Protein AF-A0A317I1C6-F1 (afdb_monomer_lite)

Secondary structure (DSSP, 8-state):
--HHHHHHHHHHHHHHHHHGGG-----EEEEEES-HHHHHHHHHHHHHHHHHHTTSTTS--EEEEEEE-HHHHHHHHHHTT-TT-SSEEEEGGGTEEEEEGGGGGSHHHHHHHHHHHHHHHHTT---HHHHHHHHHHHHHHHHHH---------GGGGSTT-----------

Structure (mmCIF, N/CA/C/O backbone):
data_AF-A0A317I1C6-F1
#
_entry.id   AF-A0A317I1C6-F1
#
loop_
_atom_site.group_PDB
_atom_site.id
_atom_site.type_symbol
_atom_site.label_atom_id
_atom_site.label_alt_id
_atom_site.label_comp_id
_atom_site.label_asym_id
_atom_site.label_entity_id
_atom_site.label_seq_id
_atom_site.pdbx_PDB_ins_code
_atom_site.Cartn_x
_atom_site.Cartn_y
_atom_site.Cartn_z
_atom_site.occupancy
_atom_site.B_iso_or_equiv
_atom_site.auth_seq_id
_atom_site.auth_comp_id
_atom_site.auth_asym_id
_atom_site.auth_atom_id
_atom_site.pdbx_PDB_model_num
ATOM 1 N N . MET A 1 1 ? 4.321 44.522 -33.932 1.00 50.94 1 MET A N 1
ATOM 2 C CA . MET A 1 1 ? 3.271 43.806 -33.161 1.00 50.94 1 MET A CA 1
ATOM 3 C C . MET A 1 1 ? 3.433 42.275 -33.108 1.00 50.94 1 MET A C 1
ATOM 5 O O . MET A 1 1 ? 2.517 41.607 -32.654 1.00 50.94 1 MET A O 1
ATOM 9 N N . HIS A 1 2 ? 4.577 41.684 -33.490 1.00 54.22 2 HIS A N 1
ATOM 10 C CA . HIS A 1 2 ? 4.741 40.216 -33.469 1.00 54.22 2 HIS A CA 1
ATOM 11 C C . HIS A 1 2 ? 5.388 39.656 -32.190 1.00 54.22 2 HIS A C 1
ATOM 13 O O . HIS A 1 2 ? 5.102 38.525 -31.824 1.00 54.22 2 HIS A O 1
ATOM 19 N N . ILE A 1 3 ? 6.208 40.436 -31.478 1.00 54.81 3 ILE A N 1
ATOM 20 C CA . ILE A 1 3 ? 7.054 39.947 -30.369 1.00 54.81 3 ILE A CA 1
ATOM 21 C C . ILE A 1 3 ? 6.243 39.631 -29.096 1.00 54.81 3 ILE A C 1
ATOM 23 O O . ILE A 1 3 ? 6.497 38.631 -28.431 1.00 54.81 3 ILE A O 1
ATOM 27 N N . LEU A 1 4 ? 5.201 40.419 -28.805 1.00 54.56 4 LEU A N 1
ATOM 28 C CA . LEU A 1 4 ? 4.360 40.253 -27.609 1.00 54.56 4 LEU A CA 1
ATOM 29 C C . LEU A 1 4 ? 3.575 38.925 -27.609 1.00 54.56 4 LEU A C 1
ATOM 31 O O . LEU A 1 4 ? 3.301 38.343 -26.563 1.00 54.56 4 LEU A O 1
ATOM 35 N N . ARG A 1 5 ? 3.258 38.417 -28.806 1.00 55.78 5 ARG A N 1
ATOM 36 C CA . ARG A 1 5 ? 2.464 37.200 -29.015 1.00 55.78 5 ARG A CA 1
ATOM 37 C C . ARG A 1 5 ? 3.266 35.927 -28.714 1.00 55.78 5 ARG A C 1
ATOM 39 O O . ARG A 1 5 ? 2.704 34.952 -28.231 1.00 55.78 5 ARG A O 1
ATOM 46 N N . TRP A 1 6 ? 4.582 35.957 -28.935 1.00 54.16 6 TRP A N 1
ATOM 47 C CA . TRP A 1 6 ? 5.482 34.835 -28.638 1.00 54.16 6 TRP A CA 1
ATOM 48 C C . TRP A 1 6 ? 5.779 34.701 -27.143 1.00 54.16 6 TRP A C 1
ATOM 50 O O . TRP A 1 6 ? 5.826 33.586 -26.632 1.00 54.16 6 TRP A O 1
ATOM 60 N N . GLN A 1 7 ? 5.899 35.818 -26.420 1.00 59.59 7 GLN A N 1
ATOM 61 C CA . GLN A 1 7 ? 6.068 35.795 -24.962 1.00 59.59 7 GLN A CA 1
ATOM 62 C C . GLN A 1 7 ? 4.828 35.241 -24.247 1.00 59.59 7 GLN A C 1
ATOM 64 O O . GLN A 1 7 ? 4.964 34.448 -23.319 1.00 59.59 7 GLN A O 1
ATOM 69 N N . GLN A 1 8 ? 3.625 35.586 -24.717 1.00 57.44 8 GLN A N 1
ATOM 70 C CA . GLN A 1 8 ? 2.374 35.031 -24.186 1.00 57.44 8 GLN A CA 1
ATOM 71 C C . GLN A 1 8 ? 2.236 33.526 -24.459 1.00 57.44 8 GLN A C 1
ATOM 73 O O . GLN A 1 8 ? 1.776 32.790 -23.589 1.00 57.44 8 GLN A O 1
ATOM 78 N N . LEU A 1 9 ? 2.685 33.050 -25.626 1.00 56.84 9 LEU A N 1
ATOM 79 C CA . LEU A 1 9 ? 2.700 31.620 -25.953 1.00 56.84 9 LEU A CA 1
ATOM 80 C C . LEU A 1 9 ? 3.731 30.838 -25.125 1.00 56.84 9 LEU A C 1
ATOM 82 O O . LEU A 1 9 ? 3.435 29.729 -24.690 1.00 56.84 9 LEU A O 1
ATOM 86 N N . LEU A 1 10 ? 4.904 31.416 -24.851 1.00 58.91 10 LEU A N 1
ATOM 87 C CA . LEU A 1 10 ? 5.921 30.801 -23.990 1.00 58.91 10 LEU A CA 1
ATOM 88 C C . LEU A 1 10 ? 5.460 30.712 -22.529 1.00 58.91 10 LEU A C 1
ATOM 90 O O . LEU A 1 10 ? 5.621 29.666 -21.909 1.00 58.91 10 LEU A O 1
ATOM 94 N N . LEU A 1 11 ? 4.830 31.763 -21.997 1.00 58.75 11 LEU A N 1
ATOM 95 C CA . LEU A 1 11 ? 4.231 31.750 -20.657 1.00 58.75 11 LEU A CA 1
ATOM 96 C C . LEU A 1 11 ? 3.076 30.747 -20.550 1.00 58.75 11 LEU A C 1
ATOM 98 O O . LEU A 1 11 ? 2.991 30.027 -19.561 1.00 58.75 11 LEU A O 1
ATOM 102 N N . ALA A 1 12 ? 2.229 30.640 -21.578 1.00 58.25 12 ALA A N 1
ATOM 103 C CA . ALA A 1 12 ? 1.180 29.626 -21.624 1.00 58.25 12 ALA A CA 1
ATOM 104 C C . ALA A 1 12 ? 1.758 28.203 -21.695 1.00 58.25 12 ALA A C 1
ATOM 106 O O . ALA A 1 12 ? 1.277 27.321 -20.995 1.00 58.25 12 ALA A O 1
ATOM 107 N N . ALA A 1 13 ? 2.820 27.976 -22.475 1.00 57.84 13 ALA A N 1
ATOM 108 C CA . ALA A 1 13 ? 3.489 26.679 -22.559 1.00 57.84 13 ALA A CA 1
ATOM 109 C C . ALA A 1 13 ? 4.188 26.290 -21.244 1.00 57.84 13 ALA A C 1
ATOM 111 O O . ALA A 1 13 ? 4.111 25.132 -20.842 1.00 57.84 13 ALA A O 1
ATOM 112 N N . LEU A 1 14 ? 4.808 27.244 -20.539 1.00 57.16 14 LEU A N 1
ATOM 113 C CA . LEU A 1 14 ? 5.388 27.027 -19.208 1.00 57.16 14 LEU A CA 1
ATOM 114 C C . LEU A 1 14 ? 4.310 26.790 -18.139 1.00 57.16 14 LEU A C 1
ATOM 116 O O . LEU A 1 14 ? 4.451 25.857 -17.354 1.00 57.16 14 LEU A O 1
ATOM 120 N N . CYS A 1 15 ? 3.202 27.540 -18.142 1.00 52.38 15 CYS A N 1
ATOM 121 C CA . CYS A 1 15 ? 2.073 27.278 -17.241 1.00 52.38 15 CYS A CA 1
ATOM 122 C C . CYS A 1 15 ? 1.411 25.925 -17.528 1.00 52.38 15 CYS A C 1
ATOM 124 O O . CYS A 1 15 ? 1.098 25.191 -16.593 1.00 52.38 15 CYS A O 1
ATOM 126 N N . CYS A 1 16 ? 1.249 25.549 -18.799 1.00 47.97 16 CYS A N 1
ATOM 127 C CA . CYS A 1 16 ? 0.752 24.230 -19.168 1.00 47.97 16 CYS A CA 1
ATOM 128 C C . CYS A 1 16 ? 1.735 23.134 -18.758 1.00 47.97 16 CYS A C 1
ATOM 130 O O . CYS A 1 16 ? 1.288 22.139 -18.210 1.00 47.97 16 CYS A O 1
ATOM 132 N N . ALA A 1 17 ? 3.048 23.303 -18.935 1.00 50.19 17 ALA A N 1
ATOM 133 C CA . ALA A 1 17 ? 4.046 22.314 -18.515 1.00 50.19 17 ALA A CA 1
ATOM 134 C C . ALA A 1 17 ? 4.086 22.117 -16.987 1.00 50.19 17 ALA A C 1
ATOM 136 O O . ALA A 1 17 ? 4.288 20.998 -16.527 1.00 50.19 17 ALA A O 1
ATOM 137 N N . TRP A 1 18 ? 3.826 23.168 -16.202 1.00 47.25 18 TRP A N 1
ATOM 138 C CA . TRP A 1 18 ? 3.751 23.087 -14.737 1.00 47.25 18 TRP A CA 1
ATOM 139 C C . TRP A 1 18 ? 2.410 22.527 -14.239 1.00 47.25 18 TRP A C 1
ATOM 141 O O . TRP A 1 18 ? 2.370 21.860 -13.208 1.00 47.25 18 TRP A O 1
ATOM 151 N N . LEU A 1 19 ? 1.325 22.719 -14.997 1.00 44.81 19 LEU A N 1
ATOM 152 C CA . LEU A 1 19 ? 0.032 22.058 -14.768 1.00 44.81 19 LEU A CA 1
ATOM 153 C C . LEU A 1 19 ? -0.009 20.614 -15.315 1.00 44.81 19 LEU A C 1
ATOM 155 O O . LEU A 1 19 ? -0.841 19.819 -14.888 1.00 44.81 19 LEU A O 1
ATOM 159 N N . SER A 1 20 ? 0.903 20.246 -16.222 1.00 40.81 20 SER A N 1
ATOM 160 C CA . SER A 1 20 ? 0.970 18.917 -16.854 1.00 40.81 20 SER A CA 1
ATOM 161 C C . SER A 1 20 ? 1.638 17.857 -15.987 1.00 40.81 20 SER A C 1
ATOM 163 O O . SER A 1 20 ? 1.502 16.673 -16.281 1.00 40.81 20 SER A O 1
ATOM 165 N N . SER A 1 21 ? 2.299 18.230 -14.889 1.00 42.50 21 SER A N 1
ATOM 166 C CA . SER A 1 21 ? 2.801 17.254 -13.910 1.00 42.50 21 SER A CA 1
ATOM 167 C C . SER A 1 21 ? 1.669 16.460 -13.238 1.00 42.50 21 SER A C 1
ATOM 169 O O . SER A 1 21 ? 1.929 15.450 -12.595 1.00 42.50 21 SER A O 1
ATOM 171 N N . GLY A 1 22 ? 0.416 16.907 -13.398 1.00 41.56 22 GLY A N 1
ATOM 172 C CA . GLY A 1 22 ? -0.797 16.216 -12.964 1.00 41.56 22 GLY A CA 1
ATOM 173 C C . GLY A 1 22 ? -1.565 15.511 -14.085 1.00 41.56 22 GL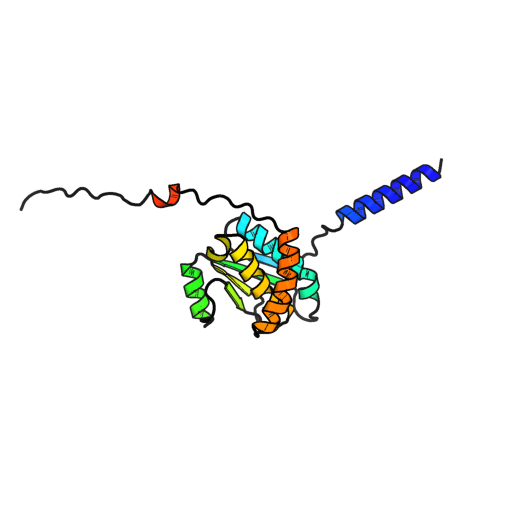Y A C 1
ATOM 174 O O . GLY A 1 22 ? -2.722 15.150 -13.868 1.00 41.56 22 GLY A O 1
ATOM 175 N N . LEU A 1 23 ? -0.979 15.309 -15.276 1.00 41.81 23 LEU A N 1
ATOM 176 C CA . LEU A 1 23 ? -1.513 14.347 -16.245 1.00 41.81 23 LEU A CA 1
ATOM 177 C C . LEU A 1 23 ? -1.344 12.953 -15.641 1.00 41.81 23 LEU A C 1
ATOM 179 O O . LEU A 1 23 ? -0.342 12.275 -15.857 1.00 41.81 23 LEU A O 1
ATOM 183 N N . LEU A 1 24 ? -2.335 12.578 -14.831 1.00 45.72 24 LEU A N 1
ATOM 184 C CA . LEU A 1 24 ? -2.591 11.246 -14.310 1.00 45.72 24 LEU A CA 1
ATOM 185 C C . LEU A 1 24 ? -2.378 10.251 -15.448 1.00 45.72 24 LEU A C 1
ATOM 187 O O . LEU A 1 24 ? -3.269 10.029 -16.270 1.00 45.72 24 LEU A O 1
ATOM 191 N N . ARG A 1 25 ? -1.184 9.657 -15.516 1.00 43.31 25 ARG A N 1
ATOM 192 C CA . ARG A 1 25 ? -0.984 8.445 -16.299 1.00 43.31 25 ARG A CA 1
ATOM 193 C C . ARG A 1 25 ? -2.025 7.481 -15.750 1.00 43.31 25 ARG A C 1
ATOM 195 O O . ARG A 1 25 ? -2.019 7.212 -14.548 1.00 43.31 25 ARG A O 1
ATOM 202 N N . ALA A 1 26 ? -2.981 7.090 -16.589 1.00 42.69 26 ALA A N 1
ATOM 203 C CA . ALA A 1 26 ? -4.075 6.215 -16.207 1.00 42.69 26 ALA A CA 1
ATOM 204 C C . ALA A 1 26 ? -3.495 4.834 -15.888 1.00 42.69 26 ALA A C 1
ATOM 206 O O . ALA A 1 26 ? -3.484 3.933 -16.720 1.00 42.69 26 ALA A O 1
ATOM 207 N N . GLN A 1 27 ? -2.936 4.691 -14.691 1.00 59.22 27 GLN A N 1
ATOM 208 C CA . GLN A 1 27 ? -2.741 3.391 -14.095 1.00 59.22 27 GLN A CA 1
ATOM 209 C C . GLN A 1 27 ? -4.128 2.817 -13.865 1.00 59.22 27 GLN A C 1
ATOM 211 O O . GLN A 1 27 ? -5.023 3.511 -13.373 1.00 59.22 27 GLN A O 1
ATOM 216 N N . ASN A 1 28 ? -4.309 1.550 -14.220 1.00 77.38 28 ASN A N 1
ATOM 217 C CA . ASN A 1 28 ? -5.552 0.833 -13.973 1.00 77.38 28 ASN A CA 1
ATOM 218 C C . ASN A 1 28 ? -5.612 0.443 -12.485 1.00 77.38 28 ASN A C 1
ATOM 220 O O . ASN A 1 28 ? -5.637 -0.736 -12.129 1.00 77.38 28 ASN A O 1
ATOM 224 N N . LEU A 1 29 ? -5.573 1.450 -11.608 1.00 83.69 29 LEU A N 1
ATOM 225 C CA . LEU A 1 29 ? -5.676 1.299 -10.171 1.00 83.69 29 LEU A CA 1
ATOM 226 C C . LEU A 1 29 ? -7.147 1.195 -9.783 1.00 83.69 29 LEU A C 1
ATOM 228 O O . LEU A 1 29 ? -7.940 2.111 -9.994 1.00 83.69 29 LEU A O 1
ATOM 232 N N . THR A 1 30 ? -7.495 0.094 -9.132 1.00 90.19 30 THR A N 1
ATOM 233 C CA . THR A 1 30 ? -8.795 -0.073 -8.484 1.00 90.19 30 THR A CA 1
ATOM 234 C C . THR A 1 30 ? -8.596 -0.124 -6.978 1.00 90.19 30 THR A C 1
ATOM 236 O O . THR A 1 30 ? -7.912 -1.011 -6.475 1.00 90.19 30 THR A O 1
ATOM 239 N N . VAL A 1 31 ? -9.212 0.802 -6.238 1.00 90.69 31 VAL A N 1
ATOM 240 C CA . VAL A 1 31 ? -9.242 0.744 -4.769 1.00 90.69 31 VAL A CA 1
ATOM 241 C C . VAL A 1 31 ? -10.643 0.363 -4.302 1.00 90.69 31 VAL A C 1
ATOM 243 O O . VAL A 1 31 ? -11.597 1.115 -4.500 1.00 90.69 31 VAL A O 1
ATOM 246 N N . ILE A 1 32 ? -10.768 -0.806 -3.677 1.00 93.62 32 ILE A N 1
ATOM 247 C CA . ILE A 1 32 ? -12.039 -1.377 -3.218 1.00 93.62 32 ILE A CA 1
ATOM 248 C C . ILE A 1 32 ? -12.117 -1.282 -1.693 1.00 93.62 32 ILE A C 1
ATOM 250 O O . ILE A 1 32 ? -11.153 -1.596 -0.996 1.00 93.62 32 ILE A O 1
ATOM 254 N N . GLY A 1 33 ? -13.284 -0.900 -1.169 1.00 95.56 33 GLY A N 1
ATOM 255 C CA . GLY A 1 33 ? -13.524 -0.789 0.271 1.00 95.56 33 GLY A CA 1
ATOM 256 C C . GLY A 1 33 ? -12.944 0.486 0.889 1.00 95.56 33 GLY A C 1
ATOM 257 O O . GLY A 1 33 ? -12.680 1.467 0.188 1.00 95.56 33 GLY A O 1
ATOM 258 N N . GLY A 1 34 ? -12.799 0.480 2.215 1.00 93.50 34 GLY A N 1
ATOM 259 C CA . GLY A 1 34 ? -12.307 1.614 3.004 1.00 93.50 34 GLY A CA 1
ATOM 260 C C . GLY A 1 34 ? -13.188 2.870 2.969 1.00 93.50 34 GLY A C 1
ATOM 261 O O . GLY A 1 34 ? -14.210 2.946 2.281 1.00 93.50 34 GLY A O 1
ATOM 262 N N . THR A 1 35 ? -12.779 3.890 3.718 1.00 93.56 35 THR A N 1
ATOM 263 C CA . THR A 1 35 ? -13.368 5.236 3.651 1.00 93.56 35 THR A CA 1
ATOM 264 C C . THR A 1 35 ? -12.757 6.042 2.501 1.00 93.56 35 THR A C 1
ATOM 266 O O . THR A 1 35 ? -11.728 5.670 1.933 1.00 93.56 35 THR A O 1
ATOM 269 N N . HIS A 1 36 ? -13.377 7.166 2.132 1.00 92.25 36 HIS A N 1
ATOM 270 C CA . HIS A 1 36 ? -12.848 8.024 1.069 1.00 92.25 36 HIS A CA 1
ATOM 271 C C . HIS A 1 36 ? -11.406 8.517 1.344 1.00 92.25 36 HIS A C 1
ATOM 273 O O . HIS A 1 36 ? -10.568 8.327 0.460 1.00 92.25 36 HIS A O 1
ATOM 279 N N . PRO A 1 37 ? -11.056 9.012 2.553 1.00 91.38 37 PRO A N 1
ATOM 280 C CA . PRO A 1 37 ? -9.673 9.387 2.872 1.00 91.38 37 PRO A CA 1
ATOM 281 C C . PRO A 1 37 ? -8.672 8.229 2.761 1.00 91.38 37 PRO A C 1
ATOM 283 O O . PRO A 1 37 ? -7.559 8.416 2.273 1.00 91.38 37 PRO A O 1
ATOM 286 N N . GLN A 1 38 ? -9.063 7.015 3.165 1.00 94.19 38 GLN A N 1
ATOM 287 C CA . GLN A 1 38 ? -8.199 5.833 3.054 1.00 94.19 38 GLN A CA 1
ATOM 288 C C . GLN A 1 38 ? -7.904 5.496 1.591 1.00 94.19 38 GLN A C 1
ATOM 290 O O . GLN A 1 38 ? -6.752 5.244 1.231 1.00 94.19 38 GLN A O 1
ATOM 295 N N . ARG A 1 39 ? -8.935 5.540 0.733 1.00 94.31 39 ARG A N 1
ATOM 296 C CA . ARG A 1 39 ? -8.776 5.316 -0.709 1.00 94.31 39 ARG A CA 1
ATOM 297 C C . ARG A 1 39 ? -7.886 6.372 -1.354 1.00 94.31 39 ARG A C 1
ATOM 299 O O . ARG A 1 39 ? -7.011 6.012 -2.134 1.00 94.31 39 ARG A O 1
ATOM 306 N N . GLN A 1 40 ? -8.079 7.645 -1.008 1.00 93.06 40 GLN A N 1
ATOM 307 C CA . GLN A 1 40 ? -7.253 8.740 -1.521 1.00 93.06 40 GLN A CA 1
ATOM 308 C C . GLN A 1 40 ? -5.786 8.583 -1.128 1.00 93.06 40 GLN A C 1
ATOM 310 O O . GLN A 1 40 ? -4.914 8.730 -1.980 1.00 93.06 40 GLN A O 1
ATOM 315 N N . LEU A 1 41 ? -5.504 8.237 0.131 1.00 92.69 41 LEU A N 1
ATOM 316 C CA . LEU A 1 41 ? -4.130 8.033 0.572 1.00 92.69 41 LEU A CA 1
ATOM 317 C C . LEU A 1 41 ? -3.475 6.854 -0.154 1.00 92.69 41 LEU A C 1
ATOM 319 O O . LEU A 1 41 ? -2.367 6.996 -0.665 1.00 92.69 41 LEU A O 1
ATOM 323 N N . ALA A 1 42 ? -4.156 5.707 -0.222 1.00 93.88 42 ALA A N 1
ATOM 324 C CA . ALA A 1 42 ? -3.634 4.531 -0.912 1.00 93.88 42 ALA A CA 1
ATOM 325 C C . ALA A 1 42 ? -3.361 4.820 -2.396 1.00 93.88 42 ALA A C 1
ATOM 327 O O . ALA A 1 42 ? -2.299 4.461 -2.900 1.00 93.88 42 ALA A O 1
ATOM 328 N N . ALA A 1 43 ? -4.278 5.523 -3.067 1.00 92.06 43 ALA A N 1
ATOM 329 C CA . ALA A 1 43 ? -4.112 5.925 -4.458 1.00 92.06 43 ALA A CA 1
ATOM 330 C C . ALA A 1 43 ? -2.974 6.934 -4.654 1.00 92.06 43 ALA A C 1
ATOM 332 O O . ALA A 1 43 ? -2.209 6.806 -5.602 1.00 92.06 43 ALA A O 1
ATOM 333 N N . CYS A 1 44 ? -2.814 7.901 -3.748 1.00 92.56 44 CYS A N 1
ATOM 334 C CA . CYS A 1 44 ? -1.702 8.846 -3.812 1.00 92.56 44 CYS A CA 1
ATOM 335 C C . CYS A 1 44 ? -0.346 8.134 -3.707 1.00 92.56 44 CYS A C 1
ATOM 337 O O . CYS A 1 44 ? 0.548 8.387 -4.511 1.00 92.56 44 CYS A O 1
ATOM 339 N N . ILE A 1 45 ? -0.197 7.219 -2.742 1.00 93.25 45 ILE A N 1
ATOM 340 C CA . ILE A 1 45 ? 1.061 6.486 -2.545 1.00 93.25 45 ILE A CA 1
ATOM 341 C C . ILE A 1 45 ? 1.346 5.580 -3.748 1.00 93.25 45 ILE A C 1
ATOM 343 O O . ILE A 1 45 ? 2.485 5.504 -4.198 1.00 93.25 45 ILE A O 1
ATOM 347 N N . GLU A 1 46 ? 0.324 4.924 -4.293 1.00 91.62 46 GLU A N 1
ATOM 348 C CA . GLU A 1 46 ? 0.465 4.108 -5.498 1.00 91.62 46 GLU A CA 1
ATOM 349 C C . GLU A 1 46 ? 0.896 4.938 -6.711 1.00 91.62 46 GLU A C 1
ATOM 351 O O . GLU A 1 46 ? 1.814 4.540 -7.428 1.00 91.62 46 GLU A O 1
ATOM 356 N N . HIS A 1 47 ? 0.326 6.132 -6.882 1.00 87.88 47 HIS A N 1
ATOM 357 C CA . HIS A 1 47 ? 0.646 7.009 -8.004 1.00 87.88 47 HIS A CA 1
ATOM 358 C C . HIS A 1 47 ? 2.125 7.416 -8.031 1.00 87.88 47 HIS A C 1
ATOM 360 O O . HIS A 1 47 ? 2.730 7.518 -9.095 1.00 87.88 47 HIS A O 1
ATOM 366 N N . ILE A 1 48 ? 2.747 7.571 -6.860 1.00 85.94 48 ILE A N 1
ATOM 367 C CA . ILE A 1 48 ? 4.192 7.825 -6.742 1.00 85.94 48 ILE A CA 1
ATOM 368 C C . ILE A 1 48 ? 5.014 6.668 -7.321 1.00 85.94 48 ILE A C 1
ATOM 370 O O . ILE A 1 48 ? 6.117 6.876 -7.823 1.00 85.94 48 ILE A O 1
ATOM 374 N N . THR A 1 49 ? 4.483 5.448 -7.265 1.00 82.56 49 THR A N 1
ATOM 375 C CA . THR A 1 49 ? 5.159 4.234 -7.737 1.00 82.56 49 THR A CA 1
ATOM 376 C C . THR A 1 49 ? 4.897 3.906 -9.202 1.00 82.56 49 THR A C 1
ATOM 378 O O . THR A 1 49 ? 5.529 2.991 -9.723 1.00 82.56 49 THR A O 1
ATOM 381 N N . ALA A 1 50 ? 4.050 4.678 -9.891 1.00 78.00 50 ALA A N 1
ATOM 382 C CA . ALA A 1 50 ? 3.624 4.420 -11.268 1.00 78.00 50 ALA A CA 1
ATOM 383 C C . ALA A 1 50 ? 4.783 4.140 -12.222 1.00 78.00 50 ALA A C 1
ATOM 385 O O . ALA A 1 50 ? 4.880 3.081 -12.836 1.00 78.00 50 ALA A O 1
ATOM 386 N N . GLY A 1 51 ? 5.729 5.079 -12.282 1.00 73.62 51 GLY A N 1
ATOM 387 C CA . GLY A 1 51 ? 6.869 4.978 -13.187 1.00 73.62 51 GLY A CA 1
ATOM 388 C C . GLY A 1 51 ? 7.821 3.830 -12.850 1.00 73.62 51 GLY A C 1
ATOM 389 O O . GLY A 1 51 ? 8.591 3.421 -13.712 1.00 73.62 51 GLY A O 1
ATOM 390 N N . ASP A 1 52 ? 7.789 3.312 -11.619 1.00 76.56 52 ASP A N 1
ATOM 391 C CA . ASP A 1 52 ? 8.562 2.138 -11.214 1.00 76.56 52 ASP A CA 1
ATOM 392 C C . ASP A 1 52 ? 7.825 0.830 -11.540 1.00 76.56 52 ASP A C 1
ATOM 394 O O . ASP A 1 52 ? 8.463 -0.135 -11.959 1.00 76.56 52 ASP A O 1
ATOM 398 N N . LEU A 1 53 ? 6.495 0.809 -11.409 1.00 71.50 53 LEU A N 1
ATOM 399 C CA . LEU A 1 53 ? 5.644 -0.320 -11.797 1.00 71.50 53 LEU A CA 1
ATOM 400 C C . LEU A 1 53 ? 5.624 -0.538 -13.320 1.00 71.50 53 LEU A C 1
ATOM 402 O O . LEU A 1 53 ? 5.535 -1.680 -13.768 1.00 71.50 53 LEU A O 1
ATOM 406 N N . ASP A 1 54 ? 5.774 0.533 -14.102 1.00 66.00 54 ASP A N 1
ATOM 407 C CA . ASP A 1 54 ? 5.789 0.518 -15.574 1.00 66.00 54 ASP A CA 1
ATOM 408 C C . ASP A 1 54 ? 7.089 -0.054 -16.181 1.00 66.00 54 ASP A C 1
ATOM 410 O O . ASP A 1 54 ? 7.196 -0.222 -17.397 1.00 66.00 54 ASP A O 1
ATOM 414 N N . LYS A 1 55 ? 8.110 -0.346 -15.365 1.00 70.19 55 LYS A N 1
ATOM 415 C CA . LYS A 1 55 ? 9.421 -0.825 -15.849 1.00 70.19 55 LYS A CA 1
ATOM 416 C C . LYS A 1 55 ? 9.431 -2.301 -16.255 1.00 70.19 55 LYS A C 1
ATOM 418 O O . LYS A 1 55 ? 10.427 -2.750 -16.820 1.00 70.19 55 LYS A O 1
ATOM 423 N N . PHE A 1 56 ? 8.357 -3.048 -15.993 1.00 61.97 56 PHE A N 1
ATOM 424 C CA . PHE A 1 56 ? 8.272 -4.479 -16.290 1.00 61.97 56 PHE A CA 1
ATOM 425 C C . PHE A 1 56 ? 7.420 -4.738 -17.542 1.00 61.97 56 PHE A C 1
ATOM 427 O O . PHE A 1 56 ? 6.187 -4.764 -17.455 1.00 61.97 56 PHE A O 1
ATOM 434 N N . PRO A 1 57 ? 8.050 -4.938 -18.717 1.00 54.38 57 PRO A N 1
ATOM 435 C CA . PRO A 1 57 ? 7.324 -5.176 -19.959 1.00 54.38 57 PRO A CA 1
ATOM 436 C C . PRO A 1 57 ? 6.513 -6.479 -19.894 1.00 54.38 57 PRO A C 1
ATOM 438 O O . PRO A 1 57 ? 6.973 -7.484 -19.357 1.00 54.38 57 PRO A O 1
ATOM 441 N N . GLY A 1 58 ? 5.310 -6.470 -20.478 1.00 56.59 58 GLY A N 1
ATOM 442 C CA . GLY A 1 58 ? 4.469 -7.665 -20.640 1.00 56.59 58 GLY A CA 1
ATOM 443 C C . GLY A 1 58 ? 3.501 -7.968 -19.493 1.00 56.59 58 GLY A C 1
ATOM 444 O O . GLY A 1 58 ? 2.803 -8.976 -19.554 1.00 56.59 58 GLY A O 1
ATOM 445 N N . THR A 1 59 ? 3.414 -7.108 -18.474 1.00 57.94 59 THR A N 1
ATOM 446 C CA . THR A 1 59 ? 2.361 -7.192 -17.453 1.00 57.94 59 THR A CA 1
ATOM 447 C C . THR A 1 59 ? 1.383 -6.044 -17.637 1.00 57.94 59 THR A C 1
ATOM 449 O O . THR A 1 59 ? 1.795 -4.890 -17.743 1.00 57.94 59 THR A O 1
ATOM 452 N N . ASP A 1 60 ? 0.084 -6.339 -17.687 1.00 59.50 60 ASP A N 1
ATOM 453 C CA . ASP A 1 60 ? -0.908 -5.272 -17.659 1.00 59.50 60 ASP A CA 1
ATOM 454 C 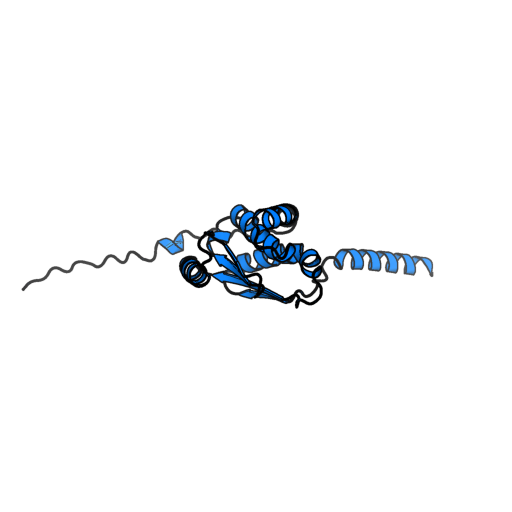C . ASP A 1 60 ? -0.700 -4.436 -16.385 1.00 59.50 60 ASP A C 1
ATOM 456 O O . ASP A 1 60 ? -0.530 -4.969 -15.283 1.00 59.50 60 ASP A O 1
ATOM 460 N N . HIS A 1 61 ? -0.703 -3.113 -16.545 1.00 67.69 61 HIS A N 1
ATOM 461 C CA . HIS A 1 61 ? -0.382 -2.117 -15.515 1.00 67.69 61 HIS A CA 1
ATOM 462 C C . HIS A 1 61 ? -1.506 -1.935 -14.480 1.00 67.69 61 HIS A C 1
ATOM 464 O O . HIS A 1 61 ? -1.673 -0.858 -13.911 1.00 67.69 61 HIS A O 1
ATOM 470 N N . TRP A 1 62 ? -2.350 -2.950 -14.284 1.00 81.00 62 TRP A N 1
ATOM 471 C CA . TRP A 1 62 ? -3.439 -2.873 -13.322 1.00 81.00 62 TRP A CA 1
ATOM 472 C C . TRP A 1 62 ? -2.965 -3.297 -11.940 1.00 81.00 62 TRP A C 1
ATOM 474 O O . TRP A 1 62 ? -2.190 -4.238 -11.772 1.00 81.00 62 TRP A O 1
ATOM 484 N N . MET A 1 63 ? -3.465 -2.604 -10.929 1.00 87.62 63 MET A N 1
ATOM 485 C CA . MET A 1 63 ? -3.288 -2.990 -9.541 1.00 87.62 63 MET A CA 1
ATOM 486 C C . MET A 1 63 ? -4.614 -2.835 -8.825 1.00 87.62 63 MET A C 1
ATOM 488 O O . MET A 1 63 ? -5.374 -1.898 -9.060 1.00 87.62 63 MET A O 1
ATOM 492 N N . THR A 1 64 ? -4.915 -3.780 -7.945 1.00 93.12 64 THR A N 1
ATOM 493 C CA . THR A 1 64 ? -6.077 -3.667 -7.071 1.00 93.12 64 THR A CA 1
ATOM 494 C C . THR A 1 64 ? -5.624 -3.566 -5.626 1.00 93.12 64 THR A C 1
ATOM 496 O O . THR A 1 64 ? -4.937 -4.448 -5.114 1.00 93.12 64 THR A O 1
ATOM 499 N N . ILE A 1 65 ? -6.046 -2.502 -4.953 1.00 95.94 65 ILE A N 1
ATOM 500 C CA . ILE A 1 65 ? -5.868 -2.317 -3.517 1.00 95.94 65 ILE A CA 1
ATOM 501 C C . ILE A 1 65 ? -7.208 -2.609 -2.849 1.00 95.94 65 ILE A C 1
ATOM 503 O O . ILE A 1 65 ? -8.210 -1.955 -3.130 1.00 95.94 65 ILE A O 1
ATOM 507 N N . VAL A 1 66 ? -7.240 -3.596 -1.962 1.00 97.62 66 VAL A N 1
ATOM 508 C CA . VAL A 1 66 ? -8.447 -4.000 -1.238 1.00 97.62 66 VAL A CA 1
ATOM 509 C C . VAL A 1 66 ? -8.297 -3.599 0.222 1.00 97.62 66 VAL A C 1
ATOM 511 O O . VAL A 1 66 ? -7.453 -4.138 0.933 1.00 97.62 66 VAL A O 1
ATOM 514 N N . ILE A 1 67 ? -9.125 -2.663 0.680 1.00 97.75 67 ILE A N 1
ATOM 515 C CA . ILE A 1 67 ? -9.160 -2.209 2.071 1.00 97.75 67 ILE A CA 1
ATOM 516 C C . ILE A 1 67 ? -10.312 -2.923 2.778 1.00 97.75 67 ILE A C 1
ATOM 518 O O . ILE A 1 67 ? -11.484 -2.723 2.450 1.00 97.75 67 ILE A O 1
ATOM 522 N N . LEU A 1 68 ? -9.976 -3.765 3.749 1.00 97.25 68 LEU A N 1
ATOM 523 C CA . LEU A 1 68 ? -10.915 -4.622 4.469 1.00 97.25 68 LEU A CA 1
ATOM 524 C C . LEU A 1 68 ? -11.010 -4.215 5.934 1.00 97.25 68 LEU A C 1
ATOM 526 O O . LEU A 1 68 ? -10.010 -3.853 6.549 1.00 97.25 68 LEU A O 1
ATOM 530 N N . GLU A 1 69 ? -12.190 -4.373 6.531 1.00 96.50 69 GLU A N 1
ATOM 531 C CA . GLU A 1 69 ? -12.290 -4.375 7.991 1.00 96.50 69 GLU A CA 1
ATOM 532 C C . GLU A 1 69 ? -11.371 -5.432 8.603 1.00 96.50 69 GLU A C 1
ATOM 534 O O . GLU A 1 69 ? -11.174 -6.497 8.016 1.00 96.50 69 GLU A O 1
ATOM 539 N N . HIS A 1 70 ? -10.815 -5.149 9.784 1.00 95.75 70 HIS A N 1
ATOM 540 C CA . HIS A 1 70 ? -9.722 -5.951 10.341 1.00 95.75 70 HIS A CA 1
ATOM 541 C C . HIS A 1 70 ? -10.032 -7.451 10.431 1.00 95.75 70 HIS A C 1
ATOM 543 O O . HIS A 1 70 ? -9.214 -8.261 10.013 1.00 95.75 70 HIS A O 1
ATOM 549 N N . GLU A 1 71 ? -11.215 -7.828 10.914 1.00 96.19 71 GLU A N 1
ATOM 550 C CA . GLU A 1 71 ? -11.586 -9.244 11.046 1.00 96.19 71 GLU A CA 1
ATOM 551 C C . GLU A 1 71 ? -11.693 -9.942 9.682 1.00 96.19 71 GLU A C 1
ATOM 553 O O . GLU A 1 71 ? -11.213 -11.060 9.505 1.00 96.19 71 GLU A O 1
ATOM 558 N N . LYS A 1 72 ? -12.236 -9.253 8.669 1.00 96.69 72 LYS A N 1
ATOM 559 C CA . LYS A 1 72 ? -12.274 -9.764 7.289 1.00 96.69 72 LYS A CA 1
ATOM 560 C C . LYS A 1 72 ? -10.876 -9.848 6.684 1.00 96.69 72 LYS A C 1
ATOM 562 O O . LYS A 1 72 ? -10.594 -10.770 5.926 1.00 96.69 72 LYS A O 1
ATOM 567 N N . PHE A 1 73 ? -9.998 -8.902 7.017 1.00 97.00 73 PHE A N 1
ATOM 568 C CA . PHE A 1 73 ? -8.596 -8.957 6.620 1.00 97.00 73 PHE A CA 1
ATOM 569 C C . PHE A 1 73 ? -7.905 -10.199 7.193 1.00 97.00 73 PHE A C 1
ATOM 571 O O . PHE A 1 73 ? -7.208 -10.877 6.447 1.00 97.00 73 PHE A O 1
ATOM 578 N N . LEU A 1 74 ? -8.117 -10.530 8.473 1.00 95.75 74 LEU A N 1
ATOM 579 C CA . LEU A 1 74 ? -7.531 -11.728 9.085 1.00 95.75 74 LEU A CA 1
ATOM 580 C C . LEU A 1 74 ? -8.010 -13.008 8.386 1.00 95.75 74 LEU A C 1
ATOM 582 O O . LEU A 1 74 ? -7.182 -13.831 8.009 1.00 95.75 74 LEU A O 1
ATOM 586 N N . GLN A 1 75 ? -9.313 -13.122 8.108 1.00 95.50 75 GLN A N 1
ATOM 587 C CA . GLN A 1 75 ? -9.872 -14.247 7.344 1.00 95.50 75 GLN A CA 1
ATOM 588 C C . GLN A 1 75 ? -9.253 -14.358 5.943 1.00 95.50 75 GLN A C 1
ATOM 590 O O . GLN A 1 75 ? -8.855 -15.440 5.512 1.00 95.50 75 GLN A O 1
ATOM 595 N N . MET A 1 76 ? -9.135 -13.229 5.238 1.00 94.94 76 MET A N 1
ATOM 596 C CA . MET A 1 76 ? -8.526 -13.183 3.910 1.00 94.94 76 MET A CA 1
ATOM 597 C C . MET A 1 76 ? -7.054 -13.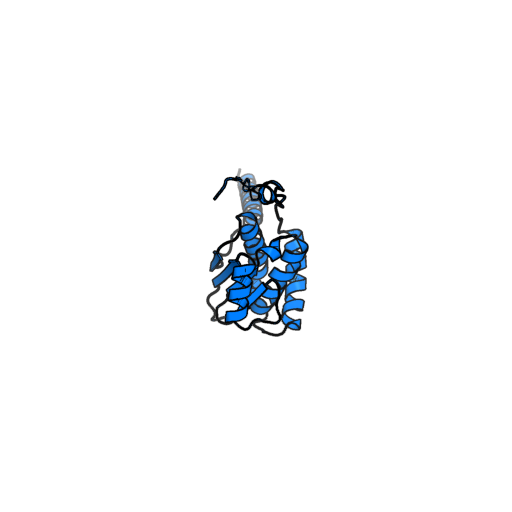602 3.968 1.00 94.94 76 MET A C 1
ATOM 599 O O . MET A 1 76 ? -6.630 -14.471 3.21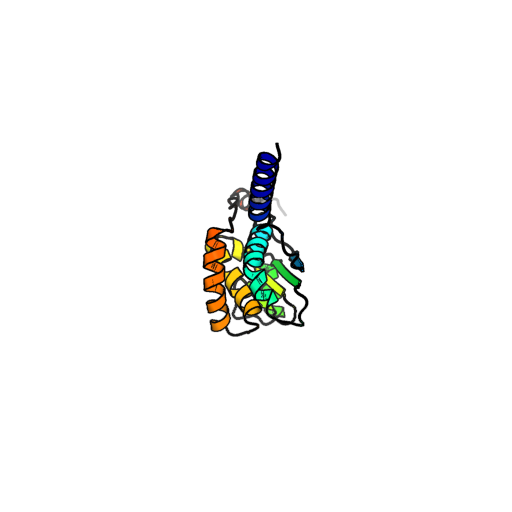2 1.00 94.94 76 MET A O 1
ATOM 603 N N . ARG A 1 77 ? -6.281 -13.043 4.902 1.00 94.69 77 ARG A N 1
ATOM 604 C CA . ARG A 1 77 ? -4.871 -13.383 5.119 1.00 94.69 77 ARG A CA 1
ATOM 605 C C . ARG A 1 77 ? -4.687 -14.882 5.345 1.00 94.69 77 ARG A C 1
ATOM 607 O O . ARG A 1 77 ? -3.789 -15.479 4.753 1.00 94.69 77 ARG A O 1
ATOM 614 N N . ASP A 1 78 ? -5.537 -15.482 6.172 1.00 94.00 78 ASP A N 1
ATOM 615 C CA . ASP A 1 78 ? -5.456 -16.905 6.490 1.00 94.00 78 ASP A CA 1
ATOM 616 C C . ASP A 1 78 ? -5.758 -17.770 5.255 1.00 94.00 78 ASP A C 1
ATOM 618 O O . ASP A 1 78 ? -5.050 -18.748 5.017 1.00 94.00 78 ASP A O 1
ATOM 622 N N . SER A 1 79 ? -6.710 -17.359 4.404 1.00 94.62 79 SER A N 1
ATOM 623 C CA . SER A 1 79 ? -7.015 -18.046 3.135 1.00 94.62 79 SER A CA 1
ATOM 624 C C . SER A 1 79 ? -5.876 -17.998 2.107 1.00 94.62 79 SER A C 1
ATOM 626 O O . SER A 1 79 ? -5.749 -18.898 1.282 1.00 94.62 79 SER A O 1
ATOM 628 N N . PHE A 1 80 ? -5.021 -16.973 2.180 1.00 92.06 80 PHE A N 1
ATOM 629 C CA . PHE A 1 80 ? -3.818 -16.834 1.353 1.00 92.06 80 PHE A CA 1
ATOM 630 C C . PHE A 1 80 ? -2.558 -17.405 2.022 1.00 92.06 80 PHE A C 1
ATOM 632 O O . PHE A 1 80 ? -1.465 -17.271 1.477 1.00 92.06 80 PHE A O 1
ATOM 639 N N . HIS A 1 81 ? -2.676 -18.010 3.210 1.00 92.06 81 HIS A N 1
ATOM 640 C CA . HIS A 1 81 ? -1.543 -18.478 4.016 1.00 92.06 81 HIS A CA 1
ATOM 641 C C . HIS A 1 81 ? -0.483 -17.389 4.307 1.00 92.06 81 HIS A C 1
ATOM 643 O O . HIS A 1 81 ? 0.681 -17.691 4.573 1.00 92.06 81 HIS A O 1
ATOM 649 N N . ALA A 1 82 ? -0.879 -16.112 4.334 1.00 88.94 82 ALA A N 1
ATOM 650 C CA . ALA A 1 82 ? 0.009 -14.962 4.541 1.00 88.94 82 ALA A CA 1
ATOM 651 C C . ALA A 1 82 ? 0.291 -14.693 6.038 1.00 88.94 82 ALA A C 1
ATOM 653 O O . ALA A 1 82 ? 0.166 -13.578 6.538 1.00 88.94 82 ALA A O 1
ATOM 654 N N . GLN A 1 83 ? 0.659 -15.732 6.792 1.00 81.69 83 GLN A N 1
ATOM 655 C CA . GLN A 1 83 ? 0.654 -15.723 8.267 1.00 81.69 83 GLN A CA 1
ATOM 656 C C . GLN A 1 83 ? 1.671 -14.771 8.917 1.00 81.69 83 GLN A C 1
ATOM 658 O O . GLN A 1 83 ? 1.525 -14.413 10.086 1.00 81.69 83 GLN A O 1
ATOM 663 N N . ARG A 1 84 ? 2.710 -14.355 8.184 1.00 80.50 84 ARG A N 1
ATOM 664 C CA . ARG A 1 84 ? 3.758 -13.466 8.713 1.00 80.50 84 ARG A CA 1
ATOM 665 C C . ARG A 1 84 ? 3.280 -12.030 8.902 1.00 80.50 84 ARG A C 1
ATOM 667 O O . ARG A 1 84 ? 3.857 -11.301 9.709 1.00 80.50 84 ARG A O 1
ATOM 674 N N . THR A 1 85 ? 2.230 -11.622 8.196 1.00 80.75 85 THR A N 1
ATOM 675 C CA . THR A 1 85 ? 1.807 -10.228 8.176 1.00 80.75 85 THR A CA 1
ATOM 676 C C . THR A 1 85 ? 0.621 -9.964 9.106 1.00 80.75 85 THR A C 1
ATOM 678 O O . THR A 1 85 ? -0.231 -10.819 9.375 1.00 80.75 85 THR A O 1
ATOM 681 N N . LYS A 1 86 ? 0.580 -8.751 9.668 1.00 86.81 86 LYS A N 1
ATOM 682 C CA . LYS A 1 86 ? -0.439 -8.355 10.661 1.00 86.81 86 LYS A CA 1
ATOM 683 C C . LYS A 1 86 ? -1.443 -7.331 10.142 1.00 86.81 86 LYS A C 1
ATOM 685 O O . LYS A 1 86 ? -2.533 -7.222 10.698 1.00 86.81 86 LYS A O 1
ATOM 690 N N . LEU A 1 87 ? -1.066 -6.555 9.129 1.00 96.19 87 LEU A N 1
ATOM 691 C CA . LEU A 1 87 ? -1.822 -5.375 8.702 1.00 96.19 87 LEU A CA 1
ATOM 692 C C . LEU A 1 87 ? -1.964 -5.250 7.187 1.00 96.19 87 LEU A C 1
ATOM 694 O O . LEU A 1 87 ? -2.931 -4.649 6.734 1.00 96.19 87 LEU A O 1
ATOM 698 N N . ALA A 1 88 ? -1.044 -5.810 6.414 1.00 97.06 88 ALA A N 1
ATOM 699 C CA . ALA A 1 88 ? -1.093 -5.775 4.965 1.00 97.06 88 ALA A CA 1
ATOM 700 C C . ALA A 1 88 ? -0.449 -7.039 4.395 1.00 97.06 88 ALA A C 1
ATOM 702 O O . ALA A 1 88 ? 0.324 -7.682 5.097 1.00 97.06 88 ALA A O 1
ATOM 703 N N . PHE A 1 89 ? -0.806 -7.430 3.180 1.00 96.12 89 PHE A N 1
ATOM 704 C CA . PHE A 1 89 ? -0.009 -8.368 2.393 1.00 96.12 89 PHE A CA 1
ATOM 705 C C . PHE A 1 89 ? -0.261 -8.146 0.906 1.00 96.12 89 PHE A C 1
ATOM 707 O O . PHE A 1 89 ? -1.334 -7.691 0.493 1.00 96.12 89 PHE A O 1
ATOM 714 N N . SER A 1 90 ? 0.717 -8.522 0.099 1.00 93.50 90 SER A N 1
ATOM 715 C CA . SER A 1 90 ? 0.663 -8.493 -1.353 1.00 93.50 90 SER A CA 1
ATOM 716 C C . SER A 1 90 ? 0.543 -9.908 -1.915 1.00 93.50 90 SER A C 1
ATOM 718 O O . SER A 1 90 ? 1.146 -10.866 -1.440 1.00 93.50 90 SER A O 1
ATOM 720 N N . HIS A 1 91 ? -0.263 -10.044 -2.961 1.00 92.06 91 HIS A N 1
ATOM 721 C CA . HIS A 1 91 ? -0.322 -11.224 -3.804 1.00 92.06 91 HIS A CA 1
ATOM 722 C C . HIS A 1 91 ? 0.160 -10.821 -5.198 1.00 92.06 91 HIS A C 1
ATOM 724 O O . HIS A 1 91 ? -0.622 -10.371 -6.044 1.00 92.06 91 HIS A O 1
ATOM 730 N N . ILE A 1 92 ? 1.478 -10.941 -5.398 1.00 88.56 92 ILE A N 1
ATOM 731 C CA . ILE A 1 92 ? 2.198 -10.502 -6.604 1.00 88.56 92 ILE A CA 1
ATOM 732 C C . ILE A 1 92 ? 1.566 -11.065 -7.889 1.00 88.56 92 ILE A C 1
ATOM 734 O O . ILE A 1 92 ? 1.255 -10.258 -8.766 1.00 88.56 92 ILE A O 1
ATOM 738 N N . PRO A 1 93 ? 1.267 -12.382 -8.005 1.00 87.75 93 PRO A N 1
ATOM 739 C CA . PRO A 1 93 ? 0.751 -12.945 -9.254 1.00 87.75 93 PRO A CA 1
ATOM 740 C C . PRO A 1 93 ? -0.576 -12.334 -9.708 1.00 87.75 93 PRO A C 1
ATOM 742 O O . PRO A 1 93 ? -0.818 -12.204 -10.902 1.00 87.75 93 PRO A O 1
ATOM 745 N N . SER A 1 94 ? -1.441 -11.939 -8.766 1.00 88.06 94 SER A N 1
ATOM 746 C CA . SER A 1 94 ? -2.725 -11.311 -9.093 1.00 88.06 94 SER A CA 1
ATOM 747 C C . SER A 1 94 ? -2.708 -9.792 -8.948 1.00 88.06 94 SER A C 1
ATOM 749 O O . SER A 1 94 ? -3.788 -9.214 -8.857 1.00 88.06 94 SER A O 1
ATOM 751 N N . ARG A 1 95 ? -1.537 -9.159 -8.792 1.00 89.00 95 ARG A N 1
ATOM 752 C CA . ARG A 1 95 ? -1.384 -7.703 -8.604 1.00 89.00 95 ARG A CA 1
ATOM 753 C C . ARG A 1 95 ? -2.368 -7.105 -7.586 1.00 89.00 95 ARG A C 1
ATOM 755 O O . ARG A 1 95 ? -2.984 -6.061 -7.815 1.00 89.00 95 ARG A O 1
ATOM 762 N N . ARG A 1 96 ? -2.561 -7.812 -6.466 1.00 93.56 96 ARG A N 1
ATOM 763 C CA . ARG A 1 96 ? -3.492 -7.416 -5.400 1.00 93.56 96 ARG A CA 1
ATOM 764 C C . ARG A 1 96 ? -2.755 -7.144 -4.111 1.00 93.56 96 ARG A C 1
ATOM 766 O O . ARG A 1 96 ? -2.028 -8.003 -3.627 1.00 93.56 96 ARG A O 1
ATOM 773 N N . MET A 1 97 ? -3.013 -5.984 -3.532 1.00 95.06 97 MET A N 1
ATOM 774 C CA . MET A 1 97 ? -2.599 -5.646 -2.179 1.00 95.06 97 MET A CA 1
ATOM 775 C C . MET A 1 97 ? -3.828 -5.639 -1.280 1.00 95.06 97 MET A C 1
ATOM 777 O O . MET A 1 97 ? -4.826 -4.991 -1.592 1.00 95.06 97 MET A O 1
ATOM 781 N N . TYR A 1 98 ? -3.751 -6.336 -0.155 1.00 97.56 98 TYR A N 1
ATOM 782 C CA . TYR A 1 98 ? -4.801 -6.362 0.852 1.00 97.56 98 TYR A CA 1
ATOM 783 C C . TYR A 1 98 ? -4.339 -5.567 2.064 1.00 97.56 98 TYR A C 1
ATOM 785 O O . TYR A 1 98 ? -3.270 -5.824 2.612 1.00 97.56 98 TYR A O 1
ATOM 793 N N . LEU A 1 99 ? -5.155 -4.608 2.487 1.00 98.12 99 LEU A N 1
ATOM 794 C CA . LEU A 1 99 ? -4.893 -3.724 3.613 1.00 98.12 99 LEU A CA 1
ATOM 795 C C . LEU A 1 99 ? -5.983 -3.911 4.666 1.00 98.12 99 LEU A C 1
ATOM 797 O O . LEU A 1 99 ? -7.175 -3.800 4.382 1.00 98.12 99 LEU A O 1
ATOM 801 N N . SER A 1 100 ? -5.575 -4.147 5.904 1.00 97.88 100 SER A N 1
ATOM 802 C CA . SER A 1 100 ? -6.444 -4.008 7.068 1.00 97.88 100 SER A CA 1
ATOM 803 C C . SER A 1 100 ? -6.833 -2.540 7.245 1.00 97.88 100 SER A C 1
ATOM 805 O O . SER A 1 100 ? -5.978 -1.661 7.149 1.00 97.88 100 SER A O 1
ATOM 807 N N . SER A 1 101 ? -8.078 -2.256 7.633 1.00 95.88 101 SER A N 1
ATOM 808 C CA . SER A 1 101 ? -8.529 -0.908 8.010 1.00 95.88 101 SER A CA 1
ATOM 809 C C . SER A 1 101 ? -7.652 -0.305 9.117 1.00 95.88 101 SER A C 1
ATOM 811 O O . SER A 1 101 ? -7.460 0.909 9.175 1.00 95.88 101 SER A O 1
ATOM 813 N N . ARG A 1 102 ? -7.012 -1.155 9.938 1.00 96.31 102 ARG A N 1
ATOM 814 C CA . ARG A 1 102 ? -6.053 -0.738 10.973 1.00 96.31 102 ARG A CA 1
ATOM 815 C C . ARG A 1 102 ? -4.738 -0.158 10.436 1.00 96.31 102 ARG A C 1
ATOM 817 O O . ARG A 1 102 ? -4.071 0.524 11.205 1.00 96.31 102 ARG A O 1
ATOM 824 N N . VAL A 1 103 ? -4.384 -0.372 9.163 1.00 96.94 103 VAL A N 1
ATOM 825 C CA . VAL A 1 103 ? -3.249 0.313 8.502 1.00 96.94 103 VAL A CA 1
ATOM 826 C C . VAL A 1 103 ? -3.414 1.830 8.583 1.00 96.94 103 VAL A C 1
ATOM 828 O O . VAL A 1 103 ? -2.439 2.552 8.740 1.00 96.94 103 VAL A O 1
ATOM 831 N N . PHE A 1 104 ? -4.656 2.307 8.529 1.00 95.31 104 PHE A N 1
ATOM 832 C CA . PHE A 1 104 ? -4.991 3.726 8.473 1.00 95.31 104 PHE A CA 1
ATOM 833 C C . PHE A 1 104 ? -5.304 4.338 9.846 1.00 95.31 104 PHE A C 1
ATOM 835 O O . PHE A 1 104 ? -5.858 5.433 9.907 1.00 95.31 104 PHE A O 1
ATOM 842 N N . ARG A 1 105 ? -4.985 3.648 10.954 1.00 92.69 105 ARG A N 1
ATOM 843 C CA . ARG A 1 105 ? -5.152 4.203 12.314 1.00 92.69 105 ARG A CA 1
ATOM 844 C C . ARG A 1 105 ? -4.329 5.468 12.526 1.00 92.69 105 ARG A C 1
ATOM 846 O O . ARG A 1 105 ? -4.767 6.370 13.230 1.00 92.69 105 ARG A O 1
ATOM 853 N N . ASP A 1 106 ? -3.160 5.518 11.906 1.00 91.12 106 ASP A N 1
ATOM 854 C CA . ASP A 1 106 ? -2.271 6.664 11.907 1.00 91.12 106 ASP A CA 1
ATOM 855 C C . ASP A 1 106 ? -1.458 6.691 10.609 1.00 91.12 106 ASP A C 1
ATOM 857 O O . ASP A 1 106 ? -1.371 5.708 9.863 1.00 91.12 106 ASP A O 1
ATOM 861 N N . ARG A 1 107 ? -0.882 7.859 10.325 1.00 89.38 107 ARG A N 1
ATOM 862 C CA . ARG A 1 107 ? -0.135 8.096 9.091 1.00 89.38 107 ARG A CA 1
ATOM 863 C C . ARG A 1 107 ? 1.133 7.247 9.018 1.00 89.38 107 ARG A C 1
ATOM 865 O O . ARG A 1 107 ? 1.517 6.860 7.919 1.00 89.38 107 ARG A O 1
ATOM 872 N N . ASP A 1 108 ? 1.785 6.953 10.139 1.00 91.81 108 ASP A N 1
ATOM 873 C CA . ASP A 1 108 ? 3.047 6.213 10.130 1.00 91.81 108 ASP A CA 1
ATOM 874 C C . ASP A 1 108 ? 2.844 4.736 9.800 1.00 91.81 108 ASP A C 1
ATOM 876 O O . ASP A 1 108 ? 3.625 4.180 9.028 1.00 91.81 108 ASP A O 1
ATOM 880 N N . ASN A 1 109 ? 1.761 4.124 10.279 1.00 94.56 109 ASN A N 1
ATOM 881 C CA . ASN A 1 109 ? 1.356 2.782 9.873 1.00 94.56 109 ASN A CA 1
ATOM 882 C C . ASN A 1 109 ? 1.053 2.718 8.373 1.00 94.56 109 ASN A C 1
ATOM 884 O O . ASN A 1 109 ? 1.573 1.838 7.684 1.00 94.56 109 ASN A O 1
ATOM 888 N N . ALA A 1 110 ? 0.297 3.680 7.837 1.00 95.12 110 ALA A N 1
ATOM 889 C CA . ALA A 1 110 ? 0.019 3.747 6.403 1.00 95.12 110 ALA A CA 1
ATOM 890 C C . ALA A 1 110 ? 1.304 3.932 5.579 1.00 95.12 110 ALA A C 1
ATOM 892 O O . ALA A 1 110 ? 1.523 3.217 4.600 1.00 95.12 110 ALA A O 1
ATOM 893 N N . MET A 1 111 ? 2.190 4.831 6.019 1.00 94.31 111 MET A N 1
ATOM 894 C CA . MET A 1 111 ? 3.481 5.083 5.376 1.00 94.31 111 MET A CA 1
ATOM 895 C C . MET A 1 111 ? 4.458 3.924 5.539 1.00 94.31 111 MET A C 1
ATOM 897 O O . MET A 1 111 ? 5.366 3.791 4.735 1.00 94.31 111 MET A O 1
ATOM 901 N N . ARG A 1 112 ? 4.312 3.061 6.540 1.00 94.81 112 ARG A N 1
ATOM 902 C CA . ARG A 1 112 ? 5.135 1.857 6.654 1.00 94.81 112 ARG A CA 1
ATOM 903 C C . ARG A 1 112 ? 4.600 0.741 5.761 1.00 94.81 112 ARG A C 1
ATOM 905 O O . ARG A 1 112 ? 5.355 0.193 4.970 1.00 94.81 112 ARG A O 1
ATOM 912 N N . CYS A 1 113 ? 3.319 0.405 5.892 1.00 96.38 113 CYS A N 1
ATOM 913 C CA . CYS A 1 113 ? 2.741 -0.775 5.254 1.00 96.38 113 CYS A CA 1
ATOM 914 C C . CYS A 1 113 ? 2.566 -0.606 3.743 1.00 96.38 113 CYS A C 1
ATOM 916 O O . CYS A 1 113 ? 2.997 -1.470 2.992 1.00 96.38 113 CYS A O 1
ATOM 918 N N . ILE A 1 114 ? 1.960 0.494 3.285 1.00 96.19 114 ILE A N 1
ATOM 919 C CA . ILE A 1 114 ? 1.590 0.636 1.867 1.00 96.19 114 ILE A CA 1
ATOM 920 C C . ILE A 1 114 ? 2.845 0.680 0.976 1.00 96.19 114 ILE A C 1
ATOM 922 O O . ILE A 1 114 ? 2.929 -0.118 0.046 1.00 96.19 114 ILE A O 1
ATOM 926 N N . PRO A 1 115 ? 3.866 1.512 1.263 1.00 96.25 115 PRO A N 1
ATOM 927 C CA . PRO A 1 115 ? 5.119 1.491 0.510 1.00 96.25 115 PRO A CA 1
ATOM 928 C C . PRO A 1 115 ? 5.864 0.156 0.552 1.00 96.25 115 PRO A C 1
ATOM 930 O O . PRO A 1 115 ? 6.474 -0.209 -0.447 1.00 96.25 115 PRO A O 1
ATOM 933 N N . HIS A 1 116 ? 5.826 -0.559 1.682 1.00 96.50 116 HIS A N 1
ATOM 934 C CA . HIS A 1 116 ? 6.459 -1.873 1.812 1.00 96.50 116 HIS A CA 1
ATOM 935 C C . HIS A 1 116 ? 5.837 -2.883 0.847 1.00 96.50 116 HIS A C 1
ATOM 937 O O . HIS A 1 116 ? 6.537 -3.468 0.024 1.00 96.50 116 HIS A O 1
ATOM 943 N N . GLU A 1 117 ? 4.510 -3.000 0.855 1.00 95.50 117 GLU A N 1
ATOM 944 C CA . GLU A 1 117 ? 3.808 -3.887 -0.072 1.00 95.50 117 GLU A CA 1
ATOM 945 C C . GLU A 1 117 ? 3.977 -3.458 -1.536 1.00 95.50 117 GLU A C 1
ATOM 947 O O . GLU A 1 117 ? 4.165 -4.302 -2.409 1.00 95.50 117 GLU A O 1
ATOM 952 N N . LEU A 1 118 ? 3.982 -2.151 -1.822 1.00 94.06 118 LEU A N 1
ATOM 953 C CA . LEU A 1 118 ? 4.318 -1.630 -3.153 1.00 94.06 118 LEU A CA 1
ATOM 954 C C . LEU A 1 118 ? 5.735 -2.020 -3.585 1.00 94.06 118 LEU A C 1
ATOM 956 O O . LEU A 1 118 ? 5.963 -2.309 -4.759 1.00 94.06 118 LEU A O 1
ATOM 960 N N . GLY A 1 119 ? 6.670 -2.097 -2.639 1.00 93.94 119 GLY A N 1
ATOM 961 C CA . GLY A 1 119 ? 8.028 -2.570 -2.867 1.00 93.94 119 GLY A CA 1
ATOM 962 C C . GLY A 1 119 ? 8.084 -3.990 -3.434 1.00 93.94 119 GLY A C 1
ATOM 963 O O . GLY A 1 119 ? 8.891 -4.245 -4.331 1.00 93.94 119 GLY A O 1
ATOM 964 N N . HIS A 1 120 ? 7.199 -4.893 -3.000 1.00 92.62 120 HIS A N 1
ATOM 965 C CA . HIS A 1 120 ? 7.101 -6.245 -3.565 1.00 92.62 120 HIS A CA 1
ATOM 966 C C . HIS A 1 120 ? 6.710 -6.235 -5.047 1.00 92.62 120 HIS A C 1
ATOM 968 O O . HIS A 1 120 ? 7.267 -7.001 -5.834 1.00 92.62 120 HIS A O 1
ATOM 974 N N . PHE A 1 121 ? 5.807 -5.338 -5.456 1.00 90.88 121 PHE A N 1
ATOM 975 C CA . PHE A 1 121 ? 5.421 -5.192 -6.864 1.00 90.88 121 PHE A CA 1
ATOM 976 C C . PHE A 1 121 ? 6.515 -4.510 -7.688 1.00 90.88 121 PHE A C 1
ATOM 978 O O . PHE A 1 121 ? 6.876 -5.008 -8.749 1.00 90.88 121 PHE A O 1
ATOM 985 N N . VAL A 1 122 ? 7.093 -3.418 -7.175 1.00 89.94 122 VAL A N 1
ATOM 986 C CA . VAL A 1 122 ? 8.172 -2.660 -7.837 1.00 89.94 122 VAL A CA 1
ATOM 987 C C . VAL A 1 122 ? 9.427 -3.503 -8.052 1.00 89.94 122 VAL A C 1
ATOM 989 O O . VAL A 1 122 ? 10.171 -3.277 -8.998 1.00 89.94 122 VAL A O 1
ATOM 992 N N . THR A 1 123 ? 9.700 -4.465 -7.177 1.00 90.12 123 THR A N 1
ATOM 993 C CA . THR A 1 123 ? 10.866 -5.350 -7.318 1.00 90.12 123 THR A CA 1
ATOM 994 C C . THR A 1 123 ? 10.519 -6.713 -7.901 1.00 90.12 123 THR A C 1
ATOM 996 O O . THR A 1 123 ? 11.424 -7.513 -8.129 1.00 90.12 123 THR A O 1
ATOM 999 N N . HIS A 1 124 ? 9.229 -6.980 -8.135 1.00 88.12 124 HIS A N 1
ATOM 1000 C CA . HIS A 1 124 ? 8.703 -8.278 -8.550 1.00 88.12 124 HIS A CA 1
ATOM 1001 C C . HIS A 1 124 ? 9.285 -9.439 -7.714 1.00 88.12 124 HIS A C 1
ATOM 1003 O O . HIS A 1 124 ? 9.713 -10.471 -8.235 1.00 88.12 124 HIS A O 1
ATOM 1009 N N . SER A 1 125 ? 9.357 -9.240 -6.394 1.00 86.62 125 SER A N 1
ATOM 1010 C CA . SER A 1 125 ? 10.113 -10.094 -5.477 1.00 86.62 125 SER A CA 1
ATOM 1011 C C . SER A 1 125 ? 9.330 -10.372 -4.194 1.00 86.62 125 SER A C 1
ATOM 1013 O O . SER A 1 125 ? 8.815 -9.434 -3.583 1.00 86.62 125 SER A O 1
ATOM 1015 N N . PRO A 1 126 ? 9.287 -11.630 -3.715 1.00 88.50 126 PRO A N 1
ATOM 1016 C CA . PRO A 1 126 ? 8.712 -11.963 -2.413 1.00 88.50 126 PRO A CA 1
ATOM 1017 C C . PRO A 1 126 ? 9.666 -11.655 -1.244 1.00 88.50 126 PRO A C 1
ATOM 1019 O O . PRO A 1 126 ? 9.315 -11.887 -0.091 1.00 88.50 126 PRO A O 1
ATOM 1022 N N . TYR A 1 127 ? 10.892 -11.192 -1.508 1.00 90.94 127 TYR A N 1
ATOM 1023 C CA . TYR A 1 127 ? 11.892 -10.974 -0.466 1.00 90.94 127 TYR A CA 1
ATOM 1024 C C . TYR A 1 127 ? 11.714 -9.617 0.225 1.00 90.94 127 TYR A C 1
ATOM 1026 O O . TYR A 1 127 ? 11.828 -8.563 -0.401 1.00 90.94 127 TYR A O 1
ATOM 1034 N N . GLU A 1 128 ? 11.541 -9.664 1.546 1.00 92.19 128 GLU A N 1
ATOM 1035 C CA . GLU A 1 128 ? 11.350 -8.511 2.442 1.00 92.19 128 GLU A CA 1
ATOM 1036 C C . GLU A 1 128 ? 12.415 -7.416 2.266 1.00 92.19 128 GLU A C 1
ATOM 1038 O O . GLU A 1 128 ? 12.103 -6.231 2.258 1.00 92.19 128 GLU A O 1
ATOM 1043 N N . GLY A 1 129 ? 13.686 -7.796 2.089 1.00 93.00 129 GLY A N 1
ATOM 1044 C CA . GLY A 1 129 ? 14.779 -6.830 1.933 1.00 93.00 129 GLY A CA 1
ATOM 1045 C C . GLY A 1 129 ? 14.680 -6.015 0.640 1.00 93.00 129 GLY A C 1
ATOM 1046 O O . GLY A 1 129 ? 14.898 -4.806 0.653 1.00 93.00 129 GLY A O 1
ATOM 1047 N N . SER A 1 130 ? 14.307 -6.657 -0.473 1.00 91.81 130 SER A N 1
ATOM 1048 C CA . SER A 1 130 ? 14.081 -5.968 -1.750 1.00 91.81 130 SER A CA 1
ATOM 1049 C C . SER A 1 130 ? 12.897 -5.010 -1.651 1.00 91.81 130 SER A C 1
ATOM 1051 O O . SER A 1 130 ? 12.989 -3.866 -2.101 1.00 91.81 130 SER A O 1
ATOM 1053 N N . ALA A 1 131 ? 11.812 -5.461 -1.018 1.00 93.38 131 ALA A N 1
ATOM 1054 C CA . ALA A 1 131 ? 10.635 -4.640 -0.784 1.00 93.38 131 ALA A CA 1
ATOM 1055 C C . ALA A 1 131 ? 10.960 -3.420 0.082 1.00 93.38 131 ALA A C 1
ATOM 1057 O O . ALA A 1 131 ? 10.625 -2.302 -0.300 1.00 93.38 131 ALA A O 1
ATOM 1058 N N . GLU A 1 132 ? 11.691 -3.602 1.183 1.00 95.38 132 GLU A N 1
ATOM 1059 C CA . GLU A 1 132 ? 12.035 -2.518 2.104 1.00 95.38 132 GLU A CA 1
ATOM 1060 C C . GLU A 1 132 ? 12.940 -1.455 1.456 1.00 95.38 132 GLU A C 1
ATOM 1062 O O . GLU A 1 132 ? 12.710 -0.257 1.644 1.00 95.38 132 GLU A O 1
ATOM 1067 N N . LEU A 1 133 ? 13.908 -1.874 0.629 1.00 93.31 133 LEU A N 1
ATOM 1068 C CA . LEU A 1 133 ? 14.764 -0.959 -0.138 1.00 93.31 133 LEU A CA 1
ATOM 1069 C C . LEU A 1 133 ? 13.952 -0.099 -1.116 1.00 93.31 133 LEU A C 1
ATOM 1071 O O . LEU A 1 133 ? 14.172 1.109 -1.228 1.00 93.31 133 LEU A O 1
ATOM 1075 N N . ALA A 1 134 ? 12.986 -0.692 -1.823 1.00 92.25 134 ALA A N 1
ATOM 1076 C CA . ALA A 1 134 ? 12.082 0.073 -2.678 1.00 92.25 134 ALA A CA 1
ATOM 1077 C C . ALA A 1 134 ? 11.171 0.992 -1.845 1.00 92.25 134 ALA A C 1
ATOM 1079 O O . ALA A 1 134 ? 11.002 2.169 -2.174 1.00 92.25 134 ALA A O 1
ATOM 1080 N N . ALA A 1 135 ? 10.645 0.484 -0.733 1.00 95.44 135 ALA A N 1
ATOM 1081 C CA . ALA A 1 135 ? 9.737 1.189 0.159 1.00 95.44 135 ALA A CA 1
ATOM 1082 C C . ALA A 1 135 ? 10.349 2.434 0.799 1.00 95.44 135 ALA A C 1
ATOM 1084 O O . ALA A 1 135 ? 9.624 3.378 1.103 1.00 95.44 135 ALA A O 1
ATOM 1085 N N . GLU A 1 136 ? 11.659 2.462 1.049 1.00 95.12 136 GLU A N 1
ATOM 1086 C CA . GLU A 1 136 ? 12.346 3.638 1.597 1.00 95.12 136 GLU A CA 1
ATOM 1087 C C . GLU A 1 136 ? 12.215 4.858 0.675 1.00 95.12 136 GLU A C 1
ATOM 1089 O O . GLU A 1 136 ? 11.775 5.928 1.107 1.00 95.12 136 GLU A O 1
ATOM 1094 N N . ARG A 1 137 ? 12.488 4.677 -0.622 1.00 90.94 137 ARG A N 1
ATOM 1095 C CA . ARG A 1 137 ? 12.314 5.731 -1.632 1.00 90.94 137 ARG A CA 1
ATOM 1096 C C . ARG A 1 137 ? 10.857 6.184 -1.717 1.00 90.94 137 ARG A C 1
ATOM 1098 O O . ARG A 1 137 ? 10.585 7.383 -1.711 1.00 90.94 137 ARG A O 1
ATOM 1105 N N . ILE A 1 138 ? 9.932 5.226 -1.773 1.00 93.62 138 ILE A N 1
ATOM 1106 C CA . ILE A 1 138 ? 8.493 5.492 -1.898 1.00 93.62 138 ILE A CA 1
ATOM 1107 C C . ILE A 1 138 ? 7.994 6.282 -0.683 1.00 93.62 138 ILE A C 1
ATOM 1109 O O . ILE A 1 138 ? 7.308 7.286 -0.845 1.00 93.62 138 ILE A O 1
ATOM 1113 N N . ARG A 1 139 ? 8.393 5.886 0.533 1.00 94.88 139 ARG A N 1
ATOM 1114 C CA . ARG A 1 139 ? 8.062 6.591 1.782 1.00 94.88 139 ARG A CA 1
ATOM 1115 C C . ARG A 1 139 ? 8.516 8.033 1.780 1.00 94.88 139 ARG A C 1
ATOM 1117 O O . ARG A 1 139 ? 7.751 8.897 2.201 1.00 94.88 139 ARG A O 1
ATOM 1124 N N . LYS A 1 140 ? 9.756 8.281 1.354 1.00 92.50 140 LYS A N 1
ATOM 1125 C CA . LYS A 1 140 ? 10.323 9.629 1.328 1.00 92.50 140 LYS A CA 1
ATOM 1126 C C . LYS A 1 140 ? 9.443 10.559 0.493 1.00 92.50 140 LYS A C 1
ATOM 1128 O O . LYS A 1 140 ? 8.965 11.561 1.010 1.00 92.50 140 LYS A O 1
ATOM 1133 N N . LEU A 1 141 ? 9.142 10.154 -0.739 1.00 90.94 141 LEU A N 1
ATOM 1134 C CA . LEU A 1 141 ? 8.280 10.916 -1.642 1.00 90.94 141 LEU A CA 1
ATOM 1135 C C . LEU A 1 141 ? 6.851 11.027 -1.093 1.00 90.94 141 LEU A C 1
ATOM 1137 O O . LEU A 1 141 ? 6.300 12.118 -1.004 1.00 90.94 141 LEU A O 1
ATOM 1141 N N . ALA A 1 142 ? 6.260 9.925 -0.629 1.00 91.88 142 ALA A N 1
ATOM 1142 C CA . ALA A 1 142 ? 4.893 9.913 -0.108 1.00 91.88 142 ALA A CA 1
ATOM 1143 C C . ALA A 1 142 ? 4.685 10.846 1.089 1.00 91.88 142 ALA A C 1
ATOM 1145 O O . ALA A 1 142 ? 3.612 11.430 1.235 1.00 91.88 142 ALA A O 1
ATOM 1146 N N . ARG A 1 143 ? 5.698 11.034 1.941 1.00 90.94 143 ARG A N 1
ATOM 1147 C CA . ARG A 1 143 ? 5.612 11.987 3.055 1.00 90.94 143 ARG A CA 1
ATOM 1148 C C . ARG A 1 143 ? 5.546 13.442 2.588 1.00 90.94 143 ARG A C 1
ATOM 1150 O O . ARG A 1 143 ? 4.914 14.243 3.279 1.00 90.94 143 ARG A O 1
ATOM 1157 N N . GLU A 1 144 ? 6.149 13.756 1.445 1.00 88.44 144 GLU A N 1
ATOM 1158 C CA . GLU A 1 144 ? 6.186 15.099 0.859 1.00 88.44 144 GLU A CA 1
ATOM 1159 C C . GLU A 1 144 ? 4.882 15.436 0.119 1.00 88.44 144 GLU A C 1
ATOM 1161 O O . GLU A 1 144 ? 4.358 16.535 0.284 1.00 88.44 144 GLU A O 1
ATOM 1166 N N . VAL A 1 145 ? 4.328 14.490 -0.649 1.00 88.94 145 VAL A N 1
ATOM 1167 C CA . VAL A 1 145 ? 3.176 14.745 -1.543 1.00 88.94 145 VAL A CA 1
ATOM 1168 C C . VAL A 1 145 ? 1.836 14.188 -1.060 1.00 88.94 145 VAL A C 1
ATOM 1170 O O . VAL A 1 145 ? 0.800 14.768 -1.378 1.00 88.94 145 VAL A O 1
ATOM 1173 N N . CYS A 1 146 ? 1.810 13.101 -0.283 1.00 88.25 146 CYS A N 1
ATOM 1174 C CA . CYS A 1 146 ? 0.552 12.500 0.160 1.00 88.25 146 CYS A CA 1
ATOM 1175 C C . CYS A 1 146 ? 0.138 13.008 1.540 1.00 88.25 146 CYS A C 1
ATOM 1177 O O . CYS A 1 146 ? 0.754 12.698 2.571 1.00 88.25 146 CYS A O 1
ATOM 1179 N N . THR A 1 147 ? -0.962 13.755 1.566 1.00 78.88 147 THR A N 1
ATOM 1180 C CA . THR A 1 147 ? -1.647 14.173 2.787 1.00 78.88 147 THR A CA 1
ATOM 1181 C C . THR A 1 147 ? -2.687 13.134 3.201 1.00 78.88 147 THR A C 1
ATOM 1183 O O . THR A 1 147 ? -3.359 12.521 2.377 1.00 78.88 147 THR A O 1
ATOM 1186 N N . MET A 1 148 ? -2.817 12.920 4.511 1.00 68.75 148 MET A N 1
ATOM 1187 C CA . MET A 1 148 ? -3.913 12.149 5.092 1.00 68.75 148 MET A CA 1
ATOM 1188 C C . MET A 1 148 ? -4.787 13.133 5.861 1.00 68.75 148 MET A C 1
ATOM 1190 O O . MET A 1 148 ? -4.315 13.726 6.831 1.00 68.75 148 MET A O 1
ATOM 1194 N N . SER A 1 149 ? -6.037 13.323 5.433 1.00 58.31 149 SER A N 1
ATOM 1195 C CA . SER A 1 149 ? -7.024 13.989 6.284 1.00 58.31 149 SER A CA 1
ATOM 1196 C C . SER A 1 149 ? -7.395 13.006 7.390 1.00 58.31 149 SER A C 1
ATOM 1198 O O . SER A 1 149 ? -8.070 12.005 7.142 1.00 58.31 149 SER A O 1
ATOM 1200 N N . ILE A 1 150 ? -6.854 13.222 8.589 1.00 54.03 150 ILE A N 1
ATOM 1201 C CA . ILE A 1 150 ? -7.223 12.445 9.769 1.00 54.03 150 ILE A CA 1
ATOM 1202 C C . ILE A 1 150 ? -8.554 13.011 10.246 1.00 54.03 150 ILE A C 1
ATOM 1204 O O . ILE A 1 150 ? -8.577 14.005 10.967 1.00 54.03 150 ILE A O 1
ATOM 1208 N N . GLU A 1 151 ? -9.666 12.397 9.850 1.00 50.41 151 GLU A N 1
ATOM 1209 C CA . GLU A 1 151 ? -10.891 12.610 10.611 1.00 50.41 151 GLU A CA 1
ATOM 1210 C C . GLU A 1 151 ? -10.750 11.849 11.934 1.00 50.41 151 GLU A C 1
ATOM 1212 O O . GLU A 1 151 ? -10.513 10.634 11.917 1.00 50.41 151 GLU A O 1
ATOM 1217 N N . PRO A 1 152 ? -10.825 12.532 13.090 1.00 40.41 152 PRO A N 1
ATOM 1218 C CA . PRO A 1 152 ? -10.789 11.846 14.366 1.00 40.41 152 PRO A CA 1
ATOM 1219 C C . PRO A 1 152 ? -11.964 10.872 14.411 1.00 40.41 152 PRO A C 1
ATOM 1221 O O . PRO A 1 152 ? -13.105 11.248 14.141 1.00 40.41 152 PRO A O 1
ATOM 1224 N N . ILE A 1 153 ? -11.682 9.615 14.759 1.00 48.22 153 ILE A N 1
ATOM 1225 C CA . ILE A 1 153 ? -12.720 8.634 15.073 1.00 48.22 153 ILE A CA 1
ATOM 1226 C C . ILE A 1 153 ? -13.523 9.232 16.229 1.00 48.22 153 ILE A C 1
ATOM 1228 O O . ILE A 1 153 ? -13.067 9.253 17.371 1.00 48.22 153 ILE A O 1
ATOM 1232 N N . SER A 1 154 ? -14.689 9.798 15.916 1.00 39.59 154 SER A N 1
ATOM 1233 C CA . SER A 1 154 ? -15.577 10.377 16.911 1.00 39.59 154 SER A CA 1
ATOM 1234 C C . SER A 1 154 ? -15.924 9.290 17.923 1.00 39.59 154 SER A C 1
ATOM 1236 O O . SER A 1 154 ? -16.491 8.254 17.569 1.00 39.59 154 SER A O 1
ATOM 1238 N N . ALA A 1 155 ? -15.599 9.536 19.193 1.00 41.59 155 ALA A N 1
ATOM 1239 C CA . ALA A 1 155 ? -15.866 8.644 20.321 1.00 41.59 155 ALA A CA 1
ATOM 1240 C C . ALA A 1 155 ? -17.358 8.276 20.487 1.00 41.59 155 ALA A C 1
ATOM 1242 O O . ALA A 1 155 ? -17.701 7.430 21.310 1.00 41.59 155 ALA A O 1
ATOM 1243 N N . ARG A 1 156 ? -18.259 8.863 19.687 1.00 40.75 156 ARG A N 1
ATOM 1244 C CA . ARG A 1 156 ? -19.687 8.531 19.661 1.00 40.75 156 ARG A CA 1
ATOM 1245 C C . ARG A 1 156 ? -20.001 7.113 19.182 1.00 40.75 156 ARG A C 1
ATOM 1247 O O . ARG A 1 156 ? -21.020 6.580 19.598 1.00 40.75 156 ARG A O 1
ATOM 1254 N N . ALA A 1 157 ? -19.138 6.470 18.393 1.00 41.69 157 ALA A N 1
ATOM 1255 C CA . ALA A 1 157 ? -19.410 5.116 17.890 1.00 41.69 157 ALA A CA 1
ATOM 1256 C C . ALA A 1 157 ? -19.187 3.988 18.925 1.00 41.69 157 ALA A C 1
ATOM 1258 O O . ALA A 1 157 ? -19.484 2.834 18.635 1.00 41.69 157 ALA A O 1
ATOM 1259 N N . LEU A 1 158 ? -18.681 4.298 20.128 1.00 42.62 158 LEU A N 1
ATOM 1260 C CA . LEU A 1 158 ? -18.474 3.324 21.214 1.00 42.62 158 LEU A CA 1
ATOM 1261 C C . LEU A 1 158 ? -19.531 3.410 22.334 1.00 42.62 158 LEU A C 1
ATOM 1263 O O . LEU A 1 158 ? -19.460 2.635 23.283 1.00 42.62 158 LEU A O 1
ATOM 1267 N N . SER A 1 159 ? -20.507 4.324 22.240 1.00 41.03 159 SER A N 1
ATOM 1268 C CA . SER A 1 159 ? -21.504 4.549 23.304 1.00 41.03 159 SER A CA 1
ATOM 1269 C C . SER A 1 159 ? -22.900 3.983 23.011 1.00 41.03 159 SER A C 1
ATOM 1271 O O . SER A 1 159 ? -23.718 3.906 23.926 1.00 41.03 159 SER A O 1
ATOM 1273 N N . GLU A 1 160 ? -23.196 3.564 21.781 1.00 42.44 160 GLU A N 1
ATOM 1274 C CA . GLU A 1 160 ? -24.491 2.968 21.419 1.00 42.44 160 GLU A CA 1
ATOM 1275 C C . GLU A 1 160 ? -24.374 1.442 21.366 1.00 42.44 160 GLU A C 1
ATOM 1277 O O . GLU A 1 160 ? -24.288 0.823 20.311 1.00 42.44 160 GLU A O 1
ATOM 1282 N N . GLY A 1 161 ? -24.307 0.826 22.546 1.00 42.66 161 GLY A N 1
ATOM 1283 C CA . GLY A 1 161 ? -24.260 -0.634 22.663 1.00 42.66 161 GLY A CA 1
ATOM 1284 C C . GLY A 1 161 ? -24.433 -1.202 24.070 1.00 42.66 161 GLY A C 1
ATOM 1285 O O . GLY A 1 161 ? -24.413 -2.417 24.226 1.00 42.66 161 GLY A O 1
ATOM 1286 N N . SER A 1 162 ? -24.630 -0.366 25.095 1.00 40.75 162 SER A N 1
ATOM 1287 C CA . SER A 1 162 ? -25.011 -0.831 26.433 1.00 40.75 162 SER A CA 1
ATOM 1288 C C . SER A 1 162 ? -26.483 -0.508 26.674 1.00 40.75 162 SER A C 1
ATOM 1290 O O . SER A 1 162 ? -26.827 0.460 27.347 1.00 40.75 162 SER A O 1
ATOM 1292 N N . SER A 1 163 ? -27.368 -1.292 26.054 1.00 38.66 163 SER A N 1
ATOM 1293 C CA . SER A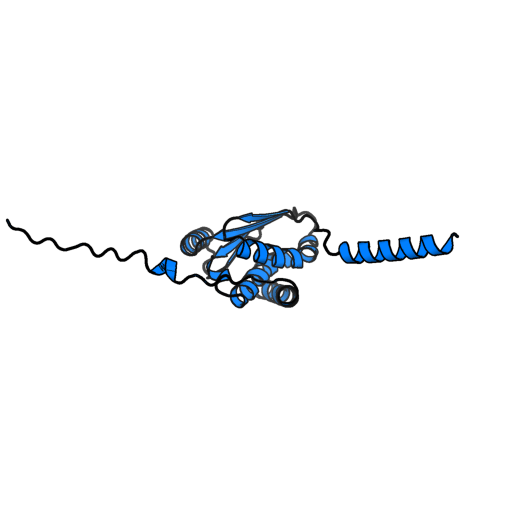 1 163 ? -28.756 -1.367 26.506 1.00 38.66 163 SER A CA 1
ATOM 1294 C C . SER A 1 163 ? -28.786 -2.312 27.701 1.00 38.66 163 SER A C 1
ATOM 1296 O O . SER A 1 163 ? -28.699 -3.533 27.574 1.00 38.66 163 SER A O 1
ATOM 1298 N N . THR A 1 164 ? -28.839 -1.714 28.883 1.00 37.78 164 THR A N 1
ATOM 1299 C CA . THR A 1 164 ? -29.221 -2.353 30.135 1.00 37.78 164 THR A CA 1
ATOM 1300 C C . THR A 1 164 ? -30.600 -2.989 29.972 1.00 37.78 164 THR A C 1
ATOM 1302 O O . THR A 1 164 ? -31.612 -2.298 29.874 1.00 37.78 164 THR A O 1
ATOM 1305 N N . ILE A 1 165 ? -30.645 -4.320 29.961 1.00 42.22 165 ILE A N 1
ATOM 1306 C CA . ILE A 1 165 ? -31.880 -5.088 30.134 1.00 42.22 165 ILE A CA 1
ATOM 1307 C C . ILE A 1 165 ? -32.353 -4.864 31.583 1.00 42.22 165 ILE A C 1
ATOM 1309 O O . ILE A 1 165 ? -31.591 -5.165 32.507 1.00 42.22 165 ILE A O 1
ATOM 1313 N N . PRO A 1 166 ? -33.575 -4.362 31.837 1.00 38.44 166 PRO A N 1
ATOM 1314 C CA . PRO A 1 166 ? -34.115 -4.340 33.185 1.00 38.44 166 PRO A CA 1
ATOM 1315 C C . PRO A 1 166 ? -34.537 -5.757 33.585 1.00 38.44 166 PRO A C 1
ATOM 1317 O O . PRO A 1 166 ? -35.395 -6.366 32.950 1.00 38.44 166 PRO A O 1
ATOM 1320 N N . LEU A 1 167 ? -33.942 -6.267 34.666 1.00 38.12 167 LEU A N 1
ATOM 1321 C CA . LEU A 1 167 ? -34.425 -7.442 35.390 1.00 38.12 167 LEU A CA 1
ATOM 1322 C C . LEU A 1 167 ? -35.815 -7.134 35.965 1.00 38.12 167 LEU A C 1
ATOM 1324 O O . LEU A 1 167 ? -35.947 -6.494 37.010 1.00 38.12 167 LEU A O 1
ATOM 1328 N N . THR A 1 168 ? -36.863 -7.607 35.301 1.00 37.88 168 THR A N 1
ATOM 1329 C CA . THR A 1 168 ? -38.194 -7.709 35.893 1.00 37.88 168 THR A CA 1
ATOM 1330 C C . THR A 1 168 ? -38.282 -8.994 36.712 1.00 37.88 168 THR 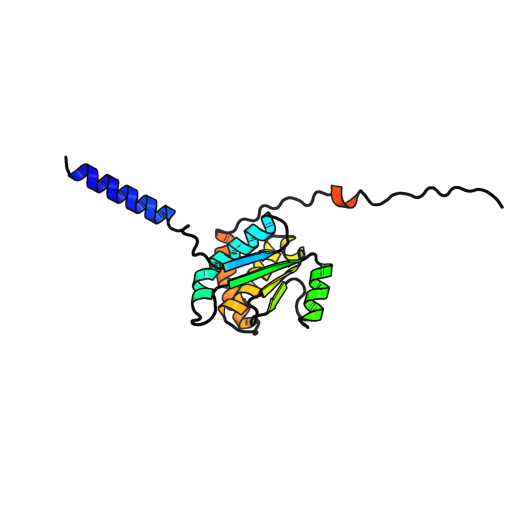A C 1
ATOM 1332 O O . THR A 1 168 ? -38.376 -10.102 36.195 1.00 37.88 168 THR A O 1
ATOM 1335 N N . LYS A 1 169 ? -38.259 -8.827 38.036 1.00 40.44 169 LYS A N 1
ATOM 1336 C CA . LYS A 1 169 ? -38.797 -9.791 39.003 1.00 40.44 169 LYS A CA 1
ATOM 1337 C C . LYS A 1 169 ? -40.303 -9.952 38.753 1.00 40.44 169 LYS A C 1
ATOM 1339 O O . LYS A 1 169 ? -40.996 -8.934 38.771 1.00 40.44 169 LYS A O 1
ATOM 1344 N N . LYS A 1 170 ? -40.792 -11.188 38.597 1.00 34.81 170 LYS A N 1
ATOM 1345 C CA . LYS A 1 170 ? -42.081 -11.662 39.144 1.00 34.81 170 LYS A CA 1
ATOM 1346 C C . LYS A 1 170 ? -42.274 -13.172 38.929 1.00 34.81 170 LYS A C 1
ATOM 1348 O O . LYS A 1 170 ? -42.415 -13.623 37.801 1.00 34.81 170 LYS A O 1
ATOM 1353 N N . ASP A 1 171 ? -42.223 -13.878 40.055 1.00 42.00 171 ASP A N 1
ATOM 1354 C CA . ASP A 1 171 ? -43.158 -14.897 40.551 1.00 42.00 171 ASP A CA 1
ATOM 1355 C C . ASP A 1 171 ? -43.695 -15.961 39.574 1.00 42.00 171 ASP A C 1
ATOM 1357 O O . ASP A 1 171 ? -44.611 -15.684 38.803 1.00 42.00 171 ASP A O 1
ATOM 1361 N N . PHE A 1 172 ? -43.180 -17.192 39.703 1.00 42.66 172 PHE A N 1
ATOM 1362 C CA . PHE A 1 172 ? -43.930 -18.414 40.050 1.00 42.66 172 PHE A CA 1
ATOM 1363 C C . PHE A 1 172 ? -42.969 -19.474 40.608 1.00 42.66 172 PHE A C 1
ATOM 1365 O O . PHE A 1 172 ? -41.835 -19.568 40.084 1.00 42.66 172 PHE A O 1
#

Foldseek 3Di:
DPPVVVVVVVVVVVVVVVVCVPPQPPQQEAEADDDPLVSQLLVLLVSLCQVLLVPDPPDRRYAYEYEDAQVVLVVVCVVVVVVVDRAWADDQVVNYIYGHNVCVVDPVSVLPHSQLRSQCSSQVHPDSVSSVVRSVVSSVVSVVPRDGPDDDPPPVVVPPPDPDDDDDDDDD

pLDDT: mean 76.9, std 21.2, range [34.81, 98.12]

Radius of gyration: 22.84 Å; chains: 1; bounding box: 59×62×74 Å

Sequence (172 aa):
MHILRWQQLLLAALCCAWLSSGLLRAQNLTVIGGTHPQRQLAACIEHITAGDLDKFPGTDHWMTIVILEHEKFLQMRDSFHAQRTKLAFSHIPSRRMYLSSRVFRDRDNAMRCIPHELGHFVTHSPYEGSAELAAERIRKLAREVCTMSIEPISARALSEGSSTIPLTKKDF